Protein AF-A0A2G8JS64-F1 (afdb_monomer_lite)

pLDDT: mean 90.12, std 13.08, range [35.53, 98.56]

Organism: Stichopus japonicus (NCBI:txid307972)

Radius of gyration: 17.47 Å; chains: 1; bounding box: 48×27×66 Å

Structure (mmCIF, N/CA/C/O backbone):
data_AF-A0A2G8JS64-F1
#
_entry.id   AF-A0A2G8JS64-F1
#
loop_
_atom_site.group_PDB
_atom_site.id
_atom_site.type_symbol
_atom_site.label_atom_id
_atom_site.label_alt_id
_atom_site.label_comp_id
_atom_site.label_asym_id
_atom_site.label_entity_id
_atom_site.label_seq_id
_atom_site.pdbx_PDB_ins_code
_atom_site.Cartn_x
_atom_site.Cartn_y
_atom_site.Cartn_z
_atom_site.occupancy
_atom_site.B_iso_or_equiv
_atom_site.auth_seq_id
_atom_site.auth_comp_id
_atom_site.auth_asym_id
_atom_site.auth_atom_id
_atom_site.pdbx_PDB_model_num
ATOM 1 N N . MET A 1 1 ? -27.001 -1.957 48.387 1.00 39.19 1 MET A N 1
ATOM 2 C CA . MET A 1 1 ? -26.734 -2.649 47.110 1.00 39.19 1 MET A CA 1
ATOM 3 C C . MET A 1 1 ? -26.118 -1.609 46.190 1.00 39.19 1 MET A C 1
ATOM 5 O O . MET A 1 1 ? -26.818 -0.693 45.783 1.00 39.19 1 MET A O 1
ATOM 9 N N . LEU A 1 2 ? -24.789 -1.615 46.067 1.00 35.53 2 LEU A N 1
ATOM 10 C CA . LEU A 1 2 ? -24.038 -0.565 45.374 1.00 35.53 2 LEU A CA 1
ATOM 11 C C . LEU A 1 2 ? -24.043 -0.811 43.864 1.00 35.53 2 LEU A C 1
ATOM 13 O O . LEU A 1 2 ? -23.967 -1.943 43.395 1.00 35.53 2 LEU A O 1
ATOM 17 N N . ILE A 1 3 ? -24.171 0.298 43.154 1.00 44.78 3 ILE A N 1
ATOM 18 C CA . ILE A 1 3 ? -24.301 0.457 41.713 1.00 44.78 3 ILE A CA 1
ATOM 19 C C . ILE A 1 3 ? -22.945 0.107 41.091 1.00 44.78 3 ILE A C 1
ATOM 21 O O . ILE A 1 3 ? -21.943 0.746 41.409 1.00 44.78 3 ILE A O 1
ATOM 25 N N . GLY A 1 4 ? -22.897 -0.928 40.252 1.00 42.38 4 GLY A N 1
ATOM 26 C CA . GLY A 1 4 ? -21.696 -1.288 39.504 1.00 42.38 4 GLY A CA 1
ATOM 27 C C . GLY A 1 4 ? -21.359 -0.186 38.507 1.00 42.38 4 GLY A C 1
ATOM 28 O O . GLY A 1 4 ? -22.070 0.022 37.528 1.00 42.38 4 GLY A O 1
ATOM 29 N N . SER A 1 5 ? -20.291 0.548 38.795 1.00 48.00 5 SER A N 1
ATOM 30 C CA . SER A 1 5 ? -19.693 1.555 37.930 1.00 48.00 5 SER A CA 1
ATOM 31 C C . SER A 1 5 ? -19.292 0.942 36.586 1.00 48.00 5 SER A C 1
ATOM 33 O O . SER A 1 5 ? -18.360 0.138 36.521 1.00 48.00 5 SER A O 1
ATOM 35 N N . TYR A 1 6 ? -19.954 1.357 35.507 1.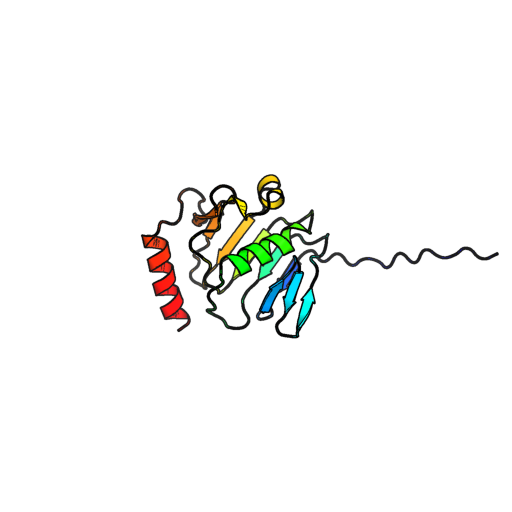00 47.47 6 TYR A N 1
ATOM 36 C CA . TYR A 1 6 ? -19.429 1.209 34.154 1.00 47.47 6 TYR A CA 1
ATOM 37 C C . TYR A 1 6 ? -18.212 2.126 34.024 1.00 47.47 6 TYR A C 1
ATOM 39 O O . TYR A 1 6 ? -18.332 3.296 33.671 1.00 47.47 6 TYR A O 1
ATOM 47 N N . VAL A 1 7 ? -17.027 1.610 34.342 1.00 46.03 7 VAL A N 1
ATOM 48 C CA . VAL A 1 7 ? -15.792 2.227 33.864 1.00 46.03 7 VAL A CA 1
ATOM 49 C C . VAL A 1 7 ? -15.714 1.882 32.384 1.00 46.03 7 VAL A C 1
ATOM 51 O O . VAL A 1 7 ? -15.188 0.843 31.993 1.00 46.03 7 VAL A O 1
ATOM 54 N N . THR A 1 8 ? -16.301 2.728 31.540 1.00 53.56 8 THR A N 1
ATOM 55 C CA . THR A 1 8 ? -15.919 2.763 30.132 1.00 53.56 8 THR A CA 1
ATOM 56 C C . THR A 1 8 ? -14.449 3.155 30.124 1.00 53.56 8 THR A C 1
ATOM 58 O O . THR A 1 8 ? -14.124 4.318 30.373 1.00 53.56 8 THR A O 1
ATOM 61 N N . PHE A 1 9 ? -13.549 2.192 29.917 1.00 57.59 9 PHE A N 1
ATOM 62 C CA . PHE A 1 9 ? -12.175 2.514 29.555 1.00 57.59 9 PHE A CA 1
ATOM 63 C C . PHE A 1 9 ? -12.269 3.488 28.383 1.00 57.59 9 PHE A C 1
ATOM 65 O O . PHE A 1 9 ? -12.842 3.149 27.348 1.00 57.59 9 PHE A O 1
ATOM 72 N N . LEU A 1 10 ? -11.815 4.725 28.585 1.00 59.19 10 LEU A N 1
ATOM 73 C CA . LEU A 1 10 ? -11.760 5.726 27.530 1.00 59.19 10 LEU A CA 1
ATOM 74 C C . LEU A 1 10 ? -10.879 5.139 26.430 1.00 59.19 10 LEU A C 1
ATOM 76 O O . LEU A 1 10 ? -9.659 5.087 26.566 1.00 59.19 10 LEU A O 1
ATOM 80 N N . GLN A 1 11 ? -11.504 4.613 25.378 1.00 76.88 11 GLN A N 1
ATOM 81 C CA . GLN A 1 11 ? -10.785 4.061 24.246 1.00 76.88 11 GLN A CA 1
ATOM 82 C C . GLN A 1 11 ? -10.125 5.242 23.540 1.00 76.88 11 GLN A C 1
ATOM 84 O O . GLN A 1 11 ? -10.802 6.043 22.897 1.00 76.88 11 GLN A O 1
ATOM 89 N N . ILE A 1 12 ? -8.814 5.394 23.733 1.00 86.12 12 ILE A N 1
ATOM 90 C CA . ILE A 1 12 ? -8.050 6.480 23.124 1.00 86.12 12 ILE A CA 1
ATOM 91 C C . ILE A 1 12 ? -8.076 6.251 21.610 1.00 86.12 12 ILE A C 1
ATOM 93 O O . ILE A 1 12 ? -7.584 5.218 21.145 1.00 86.12 12 ILE A O 1
ATOM 97 N N . PRO A 1 13 ? -8.669 7.164 20.823 1.00 91.56 13 PRO A N 1
ATOM 98 C CA . PRO A 1 13 ? -8.724 6.985 19.388 1.00 91.56 13 PRO A CA 1
ATOM 99 C C . PRO A 1 13 ? -7.329 7.184 18.793 1.00 91.56 13 PRO A C 1
ATOM 101 O O . PRO A 1 13 ? -6.700 8.226 18.968 1.00 91.56 13 PRO A O 1
ATOM 104 N N . ILE A 1 14 ? -6.868 6.191 18.041 1.00 94.75 14 ILE A N 1
ATOM 105 C CA . ILE A 1 14 ? -5.666 6.291 17.216 1.00 94.75 14 ILE A CA 1
ATOM 106 C C . ILE A 1 14 ? -6.129 6.695 15.820 1.00 94.75 14 ILE A C 1
ATOM 108 O O . ILE A 1 14 ? -6.773 5.906 15.127 1.00 94.75 14 ILE A O 1
ATOM 112 N N . PHE A 1 15 ? -5.867 7.943 15.431 1.00 97.00 15 PHE A N 1
ATOM 113 C CA . PHE A 1 15 ? -6.229 8.453 14.105 1.00 97.00 15 PHE A CA 1
ATOM 114 C C . PHE A 1 15 ? -5.119 8.245 13.084 1.00 97.00 15 PHE A C 1
ATOM 116 O O . PHE A 1 15 ? -5.418 7.989 11.921 1.00 97.00 15 PHE A O 1
ATOM 123 N N . HIS A 1 16 ? -3.860 8.325 13.505 1.00 97.31 16 HIS A N 1
ATOM 124 C CA . HIS A 1 16 ? -2.702 8.144 12.641 1.00 97.31 16 HIS A CA 1
ATOM 125 C C . HIS A 1 16 ? -1.793 7.082 13.251 1.00 97.31 16 HIS A C 1
ATOM 127 O O . HIS A 1 16 ? -1.502 7.133 14.445 1.00 97.31 16 HIS A O 1
ATOM 133 N N . LEU A 1 17 ? -1.379 6.126 12.428 1.00 96.88 17 LEU A N 1
ATOM 134 C CA . LEU A 1 17 ? -0.421 5.091 12.785 1.00 96.88 17 LEU A CA 1
ATOM 135 C C . LEU A 1 17 ? 0.701 5.131 11.757 1.00 96.88 17 LEU A C 1
ATOM 137 O O . LEU A 1 17 ? 0.446 5.042 10.556 1.00 96.88 17 LEU A O 1
ATOM 141 N N . GLU A 1 18 ? 1.924 5.280 12.240 1.00 96.31 18 GLU A N 1
ATOM 142 C CA . GLU A 1 18 ? 3.124 5.270 11.415 1.00 96.31 18 GLU A CA 1
ATOM 143 C C . GLU A 1 18 ? 3.985 4.101 11.873 1.00 96.31 18 GLU A C 1
ATOM 145 O O . GLU A 1 18 ? 4.402 4.037 13.029 1.00 96.31 18 GLU A O 1
ATOM 150 N N . LEU A 1 19 ? 4.171 3.136 10.979 1.00 95.12 19 LEU A N 1
ATOM 151 C CA . LEU A 1 19 ? 5.019 1.976 11.197 1.00 95.12 19 LEU A CA 1
ATOM 152 C C . LEU A 1 19 ? 6.355 2.256 10.527 1.00 95.12 19 LEU A C 1
ATOM 154 O O . LEU A 1 19 ? 6.586 1.812 9.408 1.00 95.12 19 LEU A O 1
ATOM 158 N N . LEU A 1 20 ? 7.175 3.048 11.218 1.00 91.75 20 LEU A N 1
ATOM 159 C CA . LEU A 1 20 ? 8.517 3.413 10.776 1.00 91.75 20 LEU A CA 1
ATOM 160 C C . LEU A 1 20 ? 9.517 2.366 11.261 1.00 91.75 20 LEU A C 1
ATOM 162 O O . LEU A 1 20 ? 9.496 2.002 12.440 1.00 91.75 20 LEU A O 1
ATOM 166 N N . GLN A 1 21 ? 10.316 1.845 10.343 1.00 91.50 21 GLN A N 1
ATOM 167 C CA . GLN A 1 21 ? 11.276 0.757 10.449 1.00 91.50 21 GLN A CA 1
ATOM 168 C C . GLN A 1 21 ? 10.805 -0.343 11.407 1.00 91.50 21 GLN A C 1
ATOM 170 O O . GLN A 1 21 ? 11.522 -0.790 12.300 1.00 91.50 21 GLN A O 1
ATOM 175 N N . SER A 1 22 ? 9.539 -0.740 11.290 1.00 93.94 22 SER A N 1
ATOM 176 C CA . SER A 1 22 ? 8.917 -1.652 12.259 1.00 93.94 22 SER A CA 1
ATOM 177 C C . SER A 1 22 ? 8.049 -2.719 11.624 1.00 93.94 22 SER A C 1
ATOM 179 O O . SER A 1 22 ? 7.799 -3.732 12.275 1.00 93.94 22 SER A O 1
ATOM 181 N N . PHE A 1 23 ? 7.624 -2.546 10.372 1.00 94.69 23 PHE A N 1
ATOM 182 C CA . PHE A 1 23 ? 6.893 -3.572 9.643 1.00 94.69 23 PHE A CA 1
ATOM 183 C C . PHE A 1 23 ? 7.782 -4.794 9.376 1.00 94.69 23 PHE A C 1
ATOM 185 O O . PHE A 1 23 ? 8.849 -4.675 8.774 1.00 94.69 23 PHE A O 1
ATOM 192 N N . SER A 1 24 ? 7.307 -5.976 9.781 1.00 93.69 24 SER A N 1
ATOM 193 C CA . SER A 1 24 ? 7.915 -7.256 9.409 1.00 93.69 24 SER A CA 1
ATOM 194 C C . SER A 1 24 ? 7.088 -7.954 8.332 1.00 93.69 24 SER A C 1
ATOM 196 O O . SER A 1 24 ? 7.582 -8.187 7.229 1.00 93.69 24 SER A O 1
ATOM 198 N N . LYS A 1 25 ? 5.824 -8.269 8.641 1.00 94.06 25 LYS A N 1
ATOM 199 C CA . LYS A 1 25 ? 4.903 -8.952 7.725 1.00 94.06 25 LYS A CA 1
ATOM 200 C C . LYS A 1 25 ? 3.445 -8.669 8.070 1.00 94.06 25 LYS A C 1
ATOM 202 O O . LYS A 1 25 ? 3.125 -8.271 9.191 1.00 94.06 25 LYS A O 1
ATOM 207 N N . ALA A 1 26 ? 2.557 -8.942 7.124 1.00 94.31 26 ALA A N 1
ATOM 208 C CA . ALA A 1 26 ? 1.123 -9.016 7.364 1.00 94.31 26 ALA A CA 1
ATOM 209 C C . ALA A 1 26 ? 0.681 -10.485 7.440 1.00 94.31 26 ALA A C 1
ATOM 211 O O . ALA A 1 26 ? 1.127 -11.307 6.642 1.00 94.31 26 ALA A O 1
ATOM 212 N N . ASP A 1 27 ? -0.179 -10.812 8.402 1.00 89.69 27 ASP A N 1
ATOM 213 C CA . ASP A 1 27 ? -0.696 -12.169 8.600 1.00 89.69 27 ASP A CA 1
ATOM 214 C C . ASP A 1 27 ? -2.121 -12.132 9.158 1.00 89.69 27 ASP A C 1
ATOM 216 O O . ASP A 1 27 ? -2.410 -11.392 10.101 1.00 89.69 27 ASP A O 1
ATOM 220 N N . ALA A 1 28 ? -3.022 -12.911 8.556 1.00 86.38 28 ALA A N 1
ATOM 221 C CA . ALA A 1 28 ? -4.422 -13.048 8.970 1.00 86.38 28 ALA A CA 1
ATOM 222 C C . ALA A 1 28 ? -5.125 -11.710 9.319 1.00 86.38 28 ALA A C 1
ATOM 224 O O . ALA A 1 28 ? -5.837 -11.606 10.318 1.00 86.38 28 ALA A O 1
ATOM 225 N N . GLY A 1 29 ? -4.897 -10.658 8.521 1.00 87.75 29 GLY A N 1
ATOM 226 C CA . GLY A 1 29 ? -5.504 -9.334 8.724 1.00 87.75 29 GLY A CA 1
ATOM 227 C C . GLY A 1 29 ? -4.872 -8.480 9.833 1.00 87.75 29 GLY A C 1
ATOM 228 O O . GLY A 1 29 ? -5.410 -7.426 10.173 1.00 87.75 29 GLY A O 1
ATOM 229 N N . ASN A 1 30 ? -3.738 -8.907 10.386 1.00 95.19 30 ASN A N 1
ATOM 230 C CA . ASN A 1 30 ? -2.938 -8.176 11.362 1.00 95.19 30 ASN A CA 1
ATOM 231 C C . ASN A 1 30 ? -1.576 -7.801 10.770 1.00 95.19 30 ASN A C 1
ATOM 233 O O . ASN A 1 30 ? -1.106 -8.420 9.815 1.00 95.19 30 ASN A O 1
ATOM 237 N N . ILE A 1 31 ? -0.926 -6.807 11.371 1.00 96.75 31 ILE A N 1
ATOM 238 C CA . ILE A 1 31 ? 0.482 -6.509 11.097 1.00 96.75 31 ILE A CA 1
ATOM 239 C C . ILE A 1 31 ? 1.324 -7.071 12.233 1.00 96.75 31 ILE A C 1
ATOM 241 O O . ILE A 1 31 ? 1.015 -6.862 13.402 1.00 96.75 31 ILE A O 1
ATOM 245 N N . ILE A 1 32 ? 2.402 -7.764 11.889 1.00 96.25 32 ILE A N 1
ATOM 246 C CA . ILE A 1 32 ? 3.419 -8.218 12.831 1.00 96.25 32 ILE A CA 1
ATOM 247 C C . ILE A 1 32 ? 4.626 -7.298 12.681 1.00 96.25 32 ILE A C 1
ATOM 249 O O . ILE A 1 32 ? 5.120 -7.071 11.572 1.00 96.25 32 ILE A O 1
ATOM 253 N N . LEU A 1 33 ? 5.082 -6.751 13.804 1.00 95.94 33 LEU A N 1
ATOM 254 C CA . LEU A 1 33 ? 6.253 -5.886 13.860 1.00 95.94 33 LEU A CA 1
ATOM 255 C C . LEU A 1 33 ? 7.543 -6.705 13.960 1.00 95.94 33 LEU A C 1
ATOM 257 O O . LEU A 1 33 ? 7.515 -7.862 14.374 1.00 95.94 33 LEU A O 1
ATOM 261 N N . CYS A 1 34 ? 8.695 -6.093 13.679 1.00 94.06 34 CYS A N 1
ATOM 262 C CA . CYS A 1 34 ? 10.010 -6.731 13.852 1.00 94.06 34 CYS A CA 1
ATOM 263 C C . CYS A 1 34 ? 10.279 -7.199 15.292 1.00 94.06 34 CYS A C 1
ATOM 265 O O . CYS A 1 34 ? 11.037 -8.139 15.507 1.00 94.06 34 CYS A O 1
ATOM 267 N N . SER A 1 35 ? 9.620 -6.591 16.283 1.00 94.19 35 SER A N 1
ATOM 268 C CA . SER A 1 35 ? 9.655 -7.045 17.679 1.00 94.19 35 SER A CA 1
ATOM 269 C C . SER A 1 35 ? 8.875 -8.344 17.936 1.00 94.19 35 SER A C 1
ATOM 271 O O . SER A 1 35 ? 8.919 -8.871 19.044 1.00 94.19 35 SER A O 1
ATOM 273 N N . GLY A 1 36 ? 8.117 -8.836 16.953 1.00 95.12 36 GLY A N 1
ATOM 274 C CA . GLY A 1 36 ? 7.160 -9.933 17.095 1.00 95.12 36 GLY A CA 1
ATOM 275 C C . GLY A 1 36 ? 5.791 -9.501 17.629 1.00 95.12 36 GLY A C 1
ATOM 276 O O . GLY A 1 36 ? 4.882 -10.326 17.693 1.00 95.12 36 GLY A O 1
ATOM 277 N N . LEU A 1 37 ? 5.609 -8.224 17.996 1.00 95.81 37 LEU A N 1
ATOM 278 C CA . LEU A 1 37 ? 4.313 -7.717 18.445 1.00 95.81 37 LEU A CA 1
ATOM 279 C C . LEU A 1 37 ? 3.308 -7.719 17.289 1.00 95.81 37 LEU A C 1
ATOM 281 O O . LEU A 1 37 ? 3.592 -7.218 16.202 1.00 95.81 37 LEU A O 1
ATOM 285 N N . GLN A 1 38 ? 2.110 -8.225 17.560 1.00 96.25 38 GLN A N 1
ATOM 286 C CA . GLN A 1 38 ? 0.993 -8.190 16.630 1.00 96.25 38 GLN A CA 1
ATOM 287 C C . GLN A 1 38 ? 0.130 -6.950 16.883 1.00 96.25 38 GLN A C 1
ATOM 289 O O . GLN A 1 38 ? -0.343 -6.719 17.997 1.00 96.25 38 GLN A O 1
ATOM 294 N N . LEU A 1 39 ? -0.097 -6.167 15.835 1.00 95.44 39 LEU A N 1
ATOM 295 C CA . LEU A 1 39 ? -1.014 -5.040 15.818 1.00 95.44 39 LEU A CA 1
ATOM 296 C C . LEU A 1 39 ? -2.305 -5.428 15.103 1.00 95.44 39 LEU A C 1
ATOM 298 O O . LEU A 1 39 ? -2.286 -5.897 13.963 1.00 95.44 39 LEU A O 1
ATOM 302 N N . SER A 1 40 ? -3.429 -5.140 15.751 1.00 94.19 40 SER A N 1
ATOM 303 C CA . SER A 1 40 ? -4.743 -5.087 15.110 1.00 94.19 40 SER A CA 1
ATOM 304 C C . SER A 1 40 ? -5.061 -3.651 14.699 1.00 94.19 40 SER A C 1
ATOM 306 O O . SER A 1 40 ? -4.634 -2.697 15.352 1.00 94.19 40 SER A O 1
ATOM 308 N N . CYS A 1 41 ? -5.803 -3.481 13.605 1.00 95.69 41 CYS A N 1
ATOM 309 C CA . CYS A 1 41 ? -6.083 -2.154 13.070 1.00 95.69 41 CYS A CA 1
ATOM 310 C C . CYS A 1 41 ? -7.015 -1.376 14.014 1.00 95.69 41 CYS A C 1
ATOM 312 O O . CYS A 1 41 ? -8.121 -1.847 14.301 1.00 95.69 41 CYS A O 1
ATOM 314 N N . PRO A 1 42 ? -6.627 -0.178 14.488 1.00 94.50 42 PRO A N 1
ATOM 315 C CA . PRO A 1 42 ? -7.524 0.649 15.278 1.00 94.50 42 PRO A CA 1
ATOM 316 C C . PRO A 1 42 ? -8.752 1.056 14.457 1.00 94.50 42 PRO A C 1
ATOM 318 O O . PRO A 1 42 ? -8.627 1.639 13.384 1.00 94.50 42 PRO A O 1
ATOM 321 N N . VAL A 1 43 ? -9.957 0.841 14.990 1.00 94.31 43 VAL A N 1
ATOM 322 C CA . VAL A 1 43 ? -11.223 1.194 14.307 1.00 94.31 43 VAL A CA 1
ATOM 323 C C . VAL A 1 43 ? -11.361 2.690 13.987 1.00 94.31 43 VAL A C 1
ATOM 325 O O . VAL A 1 43 ? -12.155 3.087 13.134 1.00 94.31 43 VAL A O 1
ATOM 328 N N . SER A 1 44 ? -10.605 3.533 14.695 1.00 95.44 44 SER A N 1
ATOM 329 C CA . SER A 1 44 ? -10.564 4.984 14.522 1.00 95.44 44 SER A CA 1
ATOM 330 C C . SER A 1 44 ? -9.561 5.461 13.468 1.00 95.44 44 SER A C 1
ATOM 332 O O . SER A 1 44 ? -9.531 6.660 13.194 1.00 95.44 44 SER A O 1
ATOM 334 N N . LEU A 1 45 ? -8.736 4.569 12.913 1.00 97.75 45 LEU A N 1
ATOM 335 C CA . LEU A 1 45 ? -7.588 4.931 12.087 1.00 97.75 45 LEU A CA 1
ATOM 336 C C . LEU A 1 45 ? -8.022 5.635 10.798 1.00 97.75 45 LEU A C 1
ATOM 338 O O . LEU A 1 45 ? -8.803 5.091 10.026 1.00 97.75 45 LEU A O 1
ATOM 342 N N . LYS A 1 46 ? -7.488 6.827 10.552 1.00 98.31 46 LYS A N 1
ATOM 343 C CA . LYS A 1 46 ? -7.690 7.623 9.334 1.00 98.31 46 LYS A CA 1
ATOM 344 C C . LYS A 1 46 ? -6.502 7.544 8.385 1.00 98.31 46 LYS A C 1
ATOM 346 O O . LYS A 1 46 ? -6.700 7.496 7.173 1.00 98.31 46 LYS A O 1
ATOM 351 N N . LYS A 1 47 ? -5.282 7.518 8.926 1.00 98.56 47 LYS A N 1
ATOM 352 C CA . LYS A 1 47 ? -4.040 7.465 8.148 1.00 98.56 47 LYS A CA 1
ATOM 353 C C . LYS A 1 47 ? -3.149 6.332 8.633 1.00 98.56 47 LYS A C 1
ATOM 355 O O . LYS A 1 47 ? -2.879 6.240 9.829 1.00 98.56 47 LYS A O 1
ATOM 360 N N . LEU A 1 48 ? -2.667 5.531 7.694 1.00 98.50 48 LEU A N 1
ATOM 361 C CA . LEU A 1 48 ? -1.619 4.543 7.910 1.00 98.50 48 LEU A CA 1
ATOM 362 C C . LEU A 1 48 ? -0.420 4.903 7.032 1.00 98.50 48 LEU A C 1
ATOM 364 O O . LEU A 1 48 ? -0.588 5.086 5.829 1.00 98.50 48 LEU A O 1
ATOM 368 N N . SER A 1 49 ? 0.762 5.012 7.625 1.00 97.81 49 SER A N 1
ATOM 369 C CA . SER A 1 49 ? 2.029 5.120 6.896 1.00 97.81 49 SER A CA 1
ATOM 370 C C . SER A 1 49 ? 2.891 3.916 7.251 1.00 97.81 49 SER A C 1
ATOM 372 O O . SER A 1 49 ? 2.970 3.557 8.426 1.00 97.81 49 SER A O 1
ATOM 374 N N . ILE A 1 50 ? 3.511 3.295 6.256 1.00 96.12 50 ILE A N 1
ATOM 375 C CA . ILE A 1 50 ? 4.377 2.131 6.429 1.00 96.12 50 ILE A CA 1
ATOM 376 C C . ILE A 1 50 ? 5.633 2.351 5.597 1.00 96.12 50 ILE A C 1
ATOM 378 O O . ILE A 1 50 ? 5.534 2.641 4.406 1.00 96.12 50 ILE A O 1
ATOM 382 N N . ASP A 1 51 ? 6.786 2.176 6.223 1.00 90.81 51 ASP A N 1
ATOM 383 C CA . ASP A 1 51 ? 8.029 1.819 5.547 1.00 90.81 51 ASP A CA 1
ATOM 384 C C . ASP A 1 51 ? 8.459 0.412 6.013 1.00 90.81 51 ASP A C 1
ATOM 386 O O . ASP A 1 51 ? 7.746 -0.283 6.750 1.00 90.81 51 ASP A O 1
ATOM 390 N N . THR A 1 52 ? 9.618 -0.038 5.556 1.00 83.00 52 THR A N 1
ATOM 391 C CA . THR A 1 52 ? 10.190 -1.335 5.915 1.00 83.00 52 THR A CA 1
ATOM 392 C C . THR A 1 52 ? 11.378 -1.167 6.859 1.00 83.00 52 THR A C 1
ATOM 394 O O . THR A 1 52 ? 12.047 -0.142 6.852 1.00 83.00 52 THR A O 1
ATOM 397 N N . TYR A 1 53 ? 11.649 -2.182 7.693 1.00 76.38 53 TYR A N 1
ATOM 398 C CA . TYR A 1 53 ? 12.807 -2.172 8.605 1.00 76.38 53 TYR A CA 1
ATOM 399 C C . TYR A 1 53 ? 14.138 -1.982 7.875 1.00 76.38 53 TYR A C 1
ATOM 401 O O . TYR A 1 53 ? 14.978 -1.195 8.296 1.00 76.38 53 TYR A O 1
ATOM 409 N N . GLU A 1 54 ? 14.298 -2.704 6.771 1.00 81.44 54 GLU A N 1
ATOM 410 C CA . GLU A 1 54 ? 15.379 -2.496 5.818 1.00 81.44 54 GLU A CA 1
ATOM 411 C C . GLU A 1 54 ? 14.889 -1.456 4.808 1.00 81.44 54 GLU A C 1
ATOM 413 O O . GLU A 1 54 ? 13.935 -1.715 4.067 1.00 81.44 54 GLU A O 1
ATOM 418 N N . GLU A 1 55 ? 15.486 -0.263 4.815 1.00 76.62 55 GLU A N 1
ATOM 419 C CA . GLU A 1 55 ? 15.257 0.723 3.756 1.00 76.62 55 GLU A CA 1
ATOM 420 C C . GLU A 1 55 ? 15.628 0.094 2.409 1.00 76.62 55 GLU A C 1
ATOM 422 O O . GLU A 1 55 ? 16.581 -0.683 2.321 1.00 76.62 55 GLU A O 1
ATOM 427 N N . GLY A 1 56 ? 14.846 0.365 1.364 1.00 82.06 56 GLY A N 1
ATOM 428 C CA . GLY A 1 56 ? 15.106 -0.258 0.069 1.00 82.06 56 GLY A CA 1
ATOM 429 C C . GLY A 1 56 ? 14.538 -1.670 -0.097 1.00 82.06 56 GLY A C 1
ATOM 430 O O . GLY A 1 56 ? 14.833 -2.341 -1.087 1.00 82.06 56 GLY A O 1
ATOM 431 N N . ARG A 1 57 ? 13.721 -2.161 0.841 1.00 91.75 57 ARG A N 1
ATOM 432 C CA . ARG A 1 57 ? 13.096 -3.481 0.702 1.00 91.75 57 ARG A CA 1
ATOM 433 C C . ARG A 1 57 ? 12.068 -3.495 -0.432 1.00 91.75 57 ARG A C 1
ATOM 435 O O . ARG A 1 57 ? 11.248 -2.586 -0.573 1.00 91.75 57 ARG A O 1
ATOM 442 N N . GLU A 1 58 ? 12.070 -4.584 -1.194 1.00 94.75 58 GLU A N 1
ATOM 443 C CA . GLU A 1 58 ? 11.029 -4.897 -2.173 1.00 94.75 58 GLU A CA 1
ATOM 444 C C . GLU A 1 58 ? 9.906 -5.693 -1.485 1.00 94.75 58 GLU A C 1
ATOM 446 O O . GLU A 1 58 ? 10.147 -6.766 -0.925 1.00 94.75 58 GLU A O 1
ATOM 451 N N . LEU A 1 59 ? 8.683 -5.157 -1.488 1.00 95.44 59 LEU A N 1
ATOM 452 C CA . LEU A 1 59 ? 7.506 -5.835 -0.952 1.00 95.44 59 LEU A CA 1
ATOM 453 C C . LEU A 1 59 ? 6.862 -6.718 -2.015 1.00 95.44 59 LEU A C 1
ATOM 455 O O . LEU A 1 59 ? 6.689 -6.327 -3.169 1.00 95.44 59 LEU A O 1
ATOM 459 N N . THR A 1 60 ? 6.444 -7.907 -1.598 1.00 95.81 60 THR A N 1
ATOM 460 C CA . THR A 1 60 ? 5.670 -8.805 -2.457 1.00 95.81 60 THR A CA 1
ATOM 461 C C . THR A 1 60 ? 4.210 -8.365 -2.548 1.00 95.81 60 THR A C 1
ATOM 463 O O . THR A 1 60 ? 3.676 -7.707 -1.653 1.00 95.81 60 THR A O 1
ATOM 466 N N . GLU A 1 61 ? 3.515 -8.789 -3.603 1.00 96.69 61 GLU A N 1
ATOM 467 C CA . GLU A 1 61 ? 2.073 -8.556 -3.742 1.00 96.69 61 GLU A CA 1
ATOM 468 C C . GLU A 1 61 ? 1.275 -9.110 -2.556 1.00 96.69 61 GLU A C 1
ATOM 470 O O . GLU A 1 61 ? 0.417 -8.414 -2.018 1.00 96.69 61 GLU A O 1
ATOM 475 N N . THR A 1 62 ? 1.619 -10.303 -2.065 1.00 96.50 62 THR A N 1
ATOM 476 C CA . THR A 1 62 ? 0.989 -10.895 -0.876 1.00 96.50 62 THR A CA 1
ATOM 477 C C . THR A 1 62 ? 1.117 -10.002 0.359 1.00 96.50 62 THR A C 1
ATOM 479 O O . THR A 1 62 ? 0.164 -9.867 1.126 1.00 96.50 62 THR A O 1
ATOM 482 N N . GLU A 1 63 ? 2.267 -9.361 0.560 1.00 96.31 63 GLU A N 1
ATOM 483 C CA . GLU A 1 63 ? 2.464 -8.446 1.686 1.00 96.31 63 GLU A CA 1
ATOM 484 C C . GLU A 1 63 ? 1.656 -7.164 1.531 1.00 96.31 63 GLU A C 1
ATOM 486 O O . GLU A 1 63 ? 1.016 -6.726 2.490 1.00 96.31 63 GLU A O 1
ATOM 491 N N . VAL A 1 64 ? 1.632 -6.594 0.325 1.00 97.50 64 VAL A N 1
ATOM 492 C CA . VAL A 1 64 ? 0.828 -5.405 0.027 1.00 97.50 64 VAL A CA 1
ATOM 493 C C . VAL A 1 64 ? -0.657 -5.697 0.236 1.00 97.50 64 VAL A C 1
ATOM 495 O O . VAL A 1 64 ? -1.331 -4.944 0.940 1.00 97.50 64 VAL A O 1
ATOM 498 N N . VAL A 1 65 ? -1.163 -6.821 -0.277 1.00 97.75 65 VAL A N 1
ATOM 499 C CA . VAL A 1 65 ? -2.543 -7.273 -0.043 1.00 97.75 65 VAL A CA 1
ATOM 500 C C . VAL A 1 65 ? -2.800 -7.479 1.448 1.00 97.75 65 VAL A C 1
ATOM 502 O O . VAL A 1 65 ? -3.806 -7.000 1.966 1.00 97.75 65 VAL A O 1
ATOM 505 N N . GLY A 1 66 ? -1.879 -8.106 2.181 1.00 97.94 66 GLY A N 1
ATOM 506 C CA . GLY A 1 66 ? -1.999 -8.274 3.629 1.00 97.94 66 GLY A CA 1
ATOM 507 C C . GLY A 1 66 ? -2.115 -6.942 4.386 1.00 97.94 66 GLY A C 1
ATOM 508 O O . GLY A 1 66 ? -2.932 -6.816 5.301 1.00 97.94 66 GLY A O 1
ATOM 509 N N . ILE A 1 67 ? -1.368 -5.918 3.969 1.00 98.12 67 ILE A N 1
ATOM 510 C CA . ILE A 1 67 ? -1.463 -4.557 4.517 1.00 98.12 67 ILE A CA 1
ATOM 511 C C . ILE A 1 67 ? -2.816 -3.915 4.179 1.00 98.12 67 ILE A C 1
ATOM 513 O O . ILE A 1 67 ? -3.441 -3.308 5.053 1.00 98.12 67 ILE A O 1
ATOM 517 N N . LEU A 1 68 ? -3.314 -4.071 2.948 1.00 98.06 68 LEU A N 1
ATOM 518 C CA . LEU A 1 68 ? -4.652 -3.603 2.567 1.00 98.06 68 LEU A CA 1
ATOM 519 C C . LEU A 1 68 ? -5.741 -4.296 3.405 1.00 98.06 68 LEU A C 1
ATOM 521 O O . LEU A 1 68 ? -6.665 -3.637 3.893 1.00 98.06 68 LEU A O 1
ATOM 525 N N . MET A 1 69 ? -5.596 -5.604 3.634 1.00 97.81 69 MET A N 1
ATOM 526 C CA . MET A 1 69 ? -6.482 -6.415 4.472 1.00 97.81 69 MET A CA 1
ATOM 527 C C . MET A 1 69 ? -6.433 -6.002 5.947 1.00 97.81 69 MET A C 1
ATOM 529 O O . MET A 1 69 ? -7.455 -6.056 6.627 1.00 97.81 69 MET A O 1
ATOM 533 N N . PHE A 1 70 ? -5.286 -5.552 6.452 1.00 98.19 70 PHE A N 1
ATOM 534 C CA . PHE A 1 70 ? -5.196 -4.927 7.769 1.00 98.19 70 PHE A CA 1
ATOM 535 C C . PHE A 1 70 ? -5.952 -3.595 7.797 1.00 98.19 70 PHE A C 1
ATOM 537 O O . PHE A 1 70 ? -6.799 -3.378 8.664 1.00 98.19 70 PHE A O 1
ATOM 544 N N . ALA A 1 71 ? -5.674 -2.717 6.832 1.00 97.50 71 ALA A N 1
ATOM 545 C CA . ALA A 1 71 ? -6.152 -1.341 6.821 1.00 97.50 71 ALA A CA 1
ATOM 546 C C . ALA A 1 71 ? -7.681 -1.238 6.657 1.00 97.50 71 ALA A C 1
ATOM 548 O O . ALA A 1 71 ? -8.310 -0.342 7.227 1.00 97.50 71 ALA A O 1
ATOM 549 N N . GLN A 1 72 ? -8.307 -2.179 5.939 1.00 96.31 72 GLN A N 1
ATOM 550 C CA . GLN A 1 72 ? -9.762 -2.188 5.744 1.00 96.31 72 GLN A CA 1
ATOM 551 C C . GLN A 1 72 ? -10.578 -2.282 7.040 1.00 96.31 72 GLN A C 1
ATOM 553 O O . GLN A 1 72 ? -11.712 -1.800 7.060 1.00 96.31 72 GLN A O 1
ATOM 558 N N . HIS A 1 73 ? -10.022 -2.863 8.110 1.00 96.06 73 HIS A N 1
ATOM 559 C CA . HIS A 1 73 ? -10.722 -3.042 9.383 1.00 96.06 73 HIS A CA 1
ATOM 560 C C . HIS A 1 73 ? -11.078 -1.710 10.050 1.00 96.06 73 HIS A C 1
ATOM 562 O O . HIS A 1 73 ? -12.058 -1.632 10.794 1.00 96.06 73 HIS A O 1
ATOM 568 N N . SER A 1 74 ? -10.332 -0.640 9.760 1.00 96.31 74 SER A N 1
ATOM 569 C CA . SER A 1 74 ? -10.755 0.696 10.152 1.00 96.31 74 SER A CA 1
ATOM 570 C C . SER A 1 74 ? -11.848 1.194 9.220 1.00 96.31 74 SER A C 1
ATOM 572 O O . SER A 1 74 ? -11.617 1.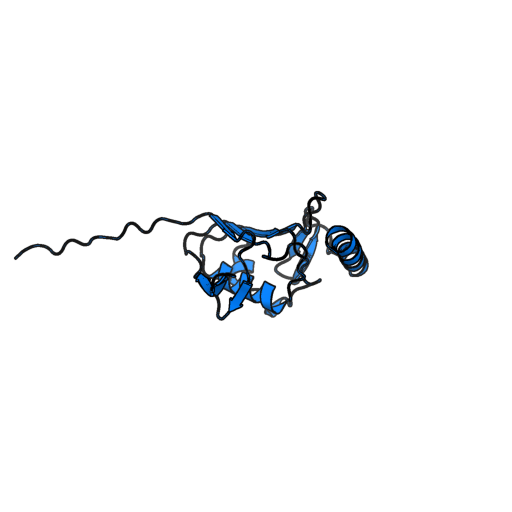397 8.028 1.00 96.31 74 SER A O 1
ATOM 574 N N . GLN A 1 75 ? -13.022 1.501 9.775 1.00 91.81 75 GLN A N 1
ATOM 575 C CA . GLN A 1 75 ? -14.137 2.098 9.030 1.00 91.81 75 GLN A CA 1
ATOM 576 C C . GLN A 1 75 ? -13.886 3.566 8.645 1.00 91.81 75 GLN A C 1
ATOM 578 O O . GLN A 1 75 ? -14.603 4.119 7.813 1.00 91.81 75 GLN A O 1
ATOM 583 N N . ARG A 1 76 ? -12.835 4.182 9.198 1.00 96.69 76 ARG A N 1
ATOM 584 C CA . ARG A 1 76 ? -12.510 5.604 9.026 1.00 96.69 76 ARG A CA 1
ATOM 585 C C . ARG A 1 76 ? -11.260 5.859 8.195 1.00 96.69 76 ARG A C 1
ATOM 587 O O . ARG A 1 76 ? -10.853 7.013 8.099 1.00 96.69 76 ARG A O 1
ATOM 594 N N . LEU A 1 77 ? -10.649 4.814 7.638 1.00 98.38 77 LEU A N 1
ATOM 595 C CA . LEU A 1 77 ? -9.431 4.962 6.855 1.00 98.38 77 LEU A CA 1
ATOM 596 C C . LEU A 1 77 ? -9.693 5.844 5.632 1.00 98.38 77 LEU A C 1
ATOM 598 O O . LEU A 1 77 ? -10.606 5.588 4.854 1.00 98.38 77 LEU A O 1
ATOM 602 N N . GLU A 1 78 ? -8.863 6.867 5.480 1.00 98.31 78 GLU A N 1
ATOM 603 C CA . GLU A 1 78 ? -8.895 7.835 4.385 1.00 98.31 78 GLU A CA 1
ATOM 604 C C . GLU A 1 78 ? -7.637 7.699 3.514 1.00 98.31 78 GLU A C 1
ATOM 606 O O . GLU A 1 78 ? -7.717 7.839 2.291 1.00 98.31 78 GLU A O 1
ATOM 611 N N . LYS A 1 79 ? -6.478 7.389 4.124 1.00 98.44 79 LYS A N 1
ATOM 612 C CA . LYS A 1 79 ? -5.190 7.300 3.425 1.00 98.44 79 LYS A CA 1
ATOM 613 C C . LYS A 1 79 ? -4.294 6.166 3.937 1.00 98.44 79 LYS A C 1
ATOM 615 O O . LYS A 1 79 ? -4.103 6.021 5.144 1.00 98.44 79 LYS A O 1
ATOM 620 N N . LEU A 1 80 ? -3.685 5.433 3.010 1.00 98.50 80 LEU A N 1
ATOM 621 C CA . LEU A 1 80 ? -2.577 4.502 3.236 1.00 98.50 80 LEU A CA 1
ATOM 622 C C . LEU A 1 80 ? -1.361 4.978 2.435 1.00 98.50 80 LEU A C 1
ATOM 624 O O . LEU A 1 80 ? -1.497 5.307 1.259 1.00 98.50 80 LEU A O 1
ATOM 628 N N . MET A 1 81 ? -0.189 5.026 3.059 1.00 97.88 81 MET A N 1
ATOM 629 C CA . MET A 1 81 ? 1.058 5.431 2.418 1.00 97.88 81 MET A CA 1
ATOM 630 C C . MET A 1 81 ? 2.121 4.351 2.580 1.00 97.88 81 MET A C 1
ATOM 632 O O . MET A 1 81 ? 2.415 3.953 3.704 1.00 97.88 81 MET A O 1
ATOM 636 N N . PHE A 1 82 ? 2.712 3.941 1.465 1.00 97.31 82 PHE A N 1
ATOM 637 C CA . PHE A 1 82 ? 3.939 3.159 1.410 1.00 97.31 82 PHE A CA 1
ATOM 638 C C . PHE A 1 82 ? 5.110 4.105 1.159 1.00 97.31 82 PHE A C 1
ATOM 640 O O . PHE A 1 82 ? 5.067 4.902 0.217 1.00 97.31 82 PHE A O 1
ATOM 647 N N . LEU A 1 83 ? 6.123 4.036 2.013 1.00 94.88 83 LEU A N 1
ATOM 648 C CA . LEU A 1 83 ? 7.279 4.921 2.017 1.00 94.88 83 LEU A CA 1
ATOM 649 C C . LEU A 1 83 ? 8.555 4.083 1.883 1.00 94.88 83 LEU A C 1
ATOM 651 O O . LEU A 1 83 ? 8.647 3.016 2.486 1.00 94.88 83 LEU A O 1
ATOM 655 N N . PHE A 1 84 ? 9.526 4.569 1.111 1.00 93.69 84 PHE A N 1
ATOM 656 C CA . PHE A 1 84 ? 10.907 4.061 1.081 1.00 93.69 84 PHE A CA 1
ATOM 657 C C . PHE A 1 84 ? 11.052 2.551 0.799 1.00 93.69 84 PHE A C 1
ATOM 659 O O . PHE A 1 84 ? 11.993 1.901 1.253 1.00 93.69 84 PHE A O 1
ATOM 666 N N . CYS A 1 85 ? 10.114 1.989 0.035 1.00 94.62 85 CYS A N 1
ATOM 667 C CA . CYS A 1 85 ? 10.089 0.590 -0.388 1.00 94.62 85 CYS A CA 1
ATOM 668 C C . CYS A 1 85 ? 9.674 0.478 -1.858 1.00 94.62 85 CYS A C 1
ATOM 670 O O . CYS A 1 85 ? 9.008 1.369 -2.401 1.00 94.62 85 CYS A O 1
ATOM 672 N N . LEU A 1 86 ? 10.055 -0.625 -2.500 1.00 95.62 86 LEU A N 1
ATOM 673 C CA . LEU A 1 86 ? 9.591 -0.961 -3.843 1.00 95.62 86 LEU A CA 1
ATOM 674 C C . LEU A 1 86 ? 8.328 -1.809 -3.727 1.00 95.62 86 LEU A C 1
ATOM 676 O O . LEU A 1 86 ? 8.285 -2.777 -2.970 1.00 95.62 86 LEU A O 1
ATOM 680 N N . LEU A 1 87 ? 7.297 -1.437 -4.476 1.00 97.00 87 LEU A N 1
ATOM 681 C CA . LEU A 1 87 ? 6.025 -2.149 -4.530 1.00 97.00 87 LEU A CA 1
ATOM 682 C C . LEU A 1 87 ? 5.922 -2.937 -5.836 1.00 97.00 87 LEU A C 1
ATOM 684 O O . LEU A 1 87 ? 6.558 -2.545 -6.811 1.00 97.00 87 LEU A O 1
ATOM 688 N N . PRO A 1 88 ? 5.106 -4.005 -5.899 1.00 97.25 88 PRO A N 1
ATOM 689 C CA . PRO A 1 88 ? 4.863 -4.718 -7.144 1.00 97.25 88 PRO A CA 1
ATOM 690 C C . PRO A 1 88 ? 4.243 -3.790 -8.194 1.00 97.25 88 PRO A C 1
ATOM 692 O O . PRO A 1 88 ? 3.502 -2.857 -7.873 1.00 97.25 88 PRO A O 1
ATOM 695 N N . GLN A 1 89 ? 4.506 -4.096 -9.464 1.00 96.31 89 GLN A N 1
ATOM 696 C CA . GLN A 1 89 ? 4.024 -3.331 -10.618 1.00 96.31 89 GLN A CA 1
ATOM 697 C C . GLN A 1 89 ? 2.503 -3.137 -10.631 1.00 96.31 89 GLN A C 1
ATOM 699 O O . GLN A 1 89 ? 1.994 -2.096 -11.050 1.00 96.31 89 GLN A O 1
ATOM 704 N N . SER A 1 90 ? 1.779 -4.157 -10.194 1.00 96.94 90 SER A N 1
ATOM 705 C CA . SER A 1 90 ? 0.333 -4.147 -10.056 1.00 96.94 90 SER A CA 1
ATOM 706 C C . SER A 1 90 ? -0.078 -5.077 -8.928 1.00 96.94 90 SER A C 1
ATOM 708 O O . SER A 1 90 ? 0.702 -5.920 -8.490 1.00 96.94 90 SER A O 1
ATOM 710 N N . ILE A 1 91 ? -1.320 -4.928 -8.498 1.00 97.88 91 ILE A N 1
ATOM 711 C CA . ILE A 1 91 ? -1.998 -5.822 -7.567 1.00 97.88 91 ILE A CA 1
ATOM 712 C C . ILE A 1 91 ? -3.211 -6.381 -8.307 1.00 97.88 91 ILE A C 1
ATOM 714 O O . ILE A 1 91 ? -3.894 -5.628 -9.000 1.00 97.88 91 ILE A O 1
ATOM 718 N N . ALA A 1 92 ? -3.503 -7.669 -8.181 1.00 97.69 92 ALA A N 1
ATOM 719 C CA . ALA A 1 92 ? -4.708 -8.256 -8.743 1.00 97.69 92 ALA A CA 1
ATOM 720 C C . ALA A 1 92 ? -5.945 -7.515 -8.212 1.00 97.69 92 ALA A C 1
ATOM 722 O O . ALA A 1 92 ? -6.136 -7.341 -7.004 1.00 97.69 92 ALA A O 1
ATOM 723 N N . ALA A 1 93 ? -6.790 -7.025 -9.119 1.00 96.62 93 ALA A N 1
ATOM 724 C CA . ALA A 1 93 ? -7.920 -6.180 -8.751 1.00 96.62 93 ALA A CA 1
ATOM 725 C C . ALA A 1 93 ? -8.910 -6.915 -7.833 1.00 96.62 93 ALA A C 1
ATOM 727 O O . ALA A 1 93 ? -9.536 -6.291 -6.975 1.00 96.62 93 ALA A O 1
ATOM 728 N N . GLU A 1 94 ? -9.057 -8.225 -8.005 1.00 97.12 94 GLU A N 1
ATOM 729 C CA . GLU A 1 94 ? -9.862 -9.121 -7.176 1.00 97.12 94 GLU A CA 1
ATOM 730 C C . GLU A 1 94 ? -9.355 -9.251 -5.733 1.00 97.12 94 GLU A C 1
ATOM 732 O O . GLU A 1 94 ? -10.172 -9.429 -4.828 1.00 97.12 94 GLU A O 1
ATOM 737 N N . ASP A 1 95 ? -8.050 -9.081 -5.506 1.00 97.12 95 ASP A N 1
ATOM 738 C CA . ASP A 1 95 ? -7.423 -9.191 -4.185 1.00 97.12 95 ASP A CA 1
ATOM 739 C C . ASP A 1 95 ? -7.473 -7.869 -3.401 1.00 97.12 95 ASP A C 1
ATOM 741 O O . ASP A 1 95 ? -7.271 -7.836 -2.184 1.00 97.12 95 ASP A O 1
ATOM 745 N N . ILE A 1 96 ? -7.795 -6.757 -4.071 1.00 98.06 96 ILE A N 1
ATOM 746 C CA . ILE A 1 96 ? -7.982 -5.458 -3.422 1.00 98.06 96 ILE A CA 1
ATOM 747 C C . ILE A 1 96 ? -9.315 -5.456 -2.655 1.00 98.06 96 ILE A C 1
ATOM 749 O O . ILE A 1 96 ? -10.380 -5.589 -3.272 1.00 98.06 96 ILE A O 1
ATOM 753 N N . PRO A 1 97 ? -9.315 -5.193 -1.330 1.00 97.00 97 PRO A N 1
ATOM 754 C CA . PRO A 1 97 ? -10.536 -5.210 -0.535 1.00 97.00 97 PRO A CA 1
ATOM 755 C C . PRO A 1 97 ? -11.598 -4.245 -1.074 1.00 97.00 97 PRO A C 1
ATOM 757 O O . PRO A 1 97 ? -11.390 -3.029 -1.141 1.00 97.00 97 PRO A O 1
ATOM 760 N N . SER A 1 98 ? -12.781 -4.775 -1.394 1.00 97.31 98 SER A N 1
ATOM 761 C CA . SER A 1 98 ? -13.898 -4.015 -1.980 1.00 97.31 98 SER A CA 1
ATOM 762 C C . SER A 1 98 ? -14.324 -2.811 -1.134 1.00 97.31 98 SER A C 1
ATOM 764 O O . SER A 1 98 ? -14.774 -1.795 -1.663 1.00 97.31 98 SER A O 1
ATOM 766 N N . ILE A 1 99 ? -14.130 -2.884 0.184 1.00 96.75 99 ILE A N 1
ATOM 767 C CA . ILE A 1 99 ? -14.443 -1.793 1.108 1.00 96.75 99 ILE A CA 1
ATOM 768 C C . ILE A 1 99 ? -13.464 -0.616 1.016 1.00 96.75 99 ILE A C 1
ATOM 770 O O . ILE A 1 99 ? -13.826 0.508 1.362 1.00 96.75 99 ILE A O 1
ATOM 774 N N . LEU A 1 100 ? -12.226 -0.839 0.564 1.00 97.69 100 LEU A N 1
ATOM 775 C CA . LEU A 1 100 ? -11.305 0.254 0.246 1.00 97.69 100 LEU A CA 1
ATOM 776 C C . LEU A 1 100 ? -11.738 0.941 -1.053 1.00 97.69 100 LEU A C 1
ATOM 778 O O . LEU A 1 100 ? -11.738 2.173 -1.109 1.00 97.69 100 LEU A O 1
ATOM 782 N N . LYS A 1 101 ? -12.192 0.157 -2.046 1.00 96.62 101 LYS A N 1
ATOM 783 C CA . LYS A 1 101 ? -12.740 0.665 -3.316 1.00 96.62 101 LYS A CA 1
ATOM 784 C C . LYS A 1 101 ? -13.974 1.536 -3.087 1.00 96.62 101 LYS A C 1
ATOM 786 O O . LYS A 1 101 ? -13.998 2.699 -3.483 1.00 96.62 101 LYS A O 1
ATOM 791 N N . SER A 1 102 ? -14.970 1.015 -2.364 1.00 97.19 102 SER A N 1
ATOM 792 C CA . SER A 1 102 ? -16.248 1.706 -2.129 1.00 97.19 102 SER A CA 1
ATOM 793 C C . SER A 1 102 ? -16.080 3.036 -1.390 1.00 97.19 102 SER A C 1
ATOM 795 O O . SER A 1 102 ? -16.794 4.001 -1.669 1.00 97.19 102 SER A O 1
ATOM 797 N N . ARG A 1 103 ? -15.098 3.109 -0.485 1.00 96.62 103 ARG A N 1
ATOM 798 C CA . ARG A 1 103 ? -14.754 4.319 0.272 1.00 96.62 103 ARG A CA 1
ATOM 799 C C . ARG A 1 103 ? -13.754 5.228 -0.429 1.00 96.62 103 ARG A C 1
ATOM 801 O O . ARG A 1 103 ? -13.502 6.319 0.073 1.00 96.62 103 ARG A O 1
ATOM 808 N N . LYS A 1 104 ? -13.210 4.811 -1.576 1.00 96.12 104 LYS A N 1
ATOM 809 C CA . LYS A 1 104 ? -12.228 5.572 -2.359 1.00 96.12 104 LYS A CA 1
ATOM 810 C C . LYS A 1 104 ? -11.014 5.980 -1.516 1.00 96.12 104 LYS A C 1
ATOM 812 O O . LYS A 1 104 ? -10.571 7.128 -1.568 1.00 96.12 104 LYS A O 1
ATOM 817 N N . VAL A 1 105 ? -10.508 5.046 -0.708 1.00 97.88 105 VAL A N 1
ATOM 818 C CA . VAL A 1 105 ? -9.320 5.273 0.129 1.00 97.88 105 VAL A CA 1
ATOM 819 C C . VAL A 1 105 ? -8.133 5.639 -0.763 1.00 97.88 105 VAL A C 1
ATOM 821 O O . VAL A 1 105 ? -7.880 4.969 -1.761 1.00 97.88 105 VAL A O 1
ATOM 824 N N . LYS A 1 106 ? -7.378 6.688 -0.410 1.00 97.50 106 LYS A N 1
ATOM 825 C CA . LYS A 1 106 ? -6.168 7.060 -1.158 1.00 97.50 106 LYS A CA 1
ATOM 826 C C . LYS A 1 106 ? -5.017 6.143 -0.734 1.00 97.50 106 LYS A C 1
ATOM 828 O O . LYS A 1 106 ? -4.571 6.218 0.408 1.00 97.50 106 LYS A O 1
ATOM 833 N N . VAL A 1 107 ? -4.536 5.296 -1.640 1.00 97.94 107 VAL A N 1
ATOM 834 C CA . VAL A 1 107 ? -3.352 4.450 -1.424 1.00 97.94 107 VAL A CA 1
ATOM 835 C C . VAL A 1 107 ? -2.207 5.021 -2.250 1.00 97.94 107 VAL A C 1
ATOM 837 O O . VAL A 1 107 ? -2.312 5.076 -3.472 1.00 97.94 107 VAL A O 1
ATOM 840 N N . THR A 1 108 ? -1.149 5.482 -1.584 1.00 97.12 108 THR A N 1
ATOM 841 C CA . THR A 1 108 ? -0.026 6.168 -2.235 1.00 97.12 108 THR A CA 1
ATOM 842 C C . THR A 1 108 ? 1.291 5.453 -2.032 1.00 97.12 108 THR A C 1
ATOM 844 O O . THR A 1 108 ? 1.538 4.921 -0.949 1.00 97.12 108 THR A O 1
ATOM 847 N N . TRP A 1 109 ? 2.170 5.568 -3.016 1.00 96.62 109 TRP A N 1
ATOM 848 C CA . TRP A 1 109 ? 3.524 5.046 -2.993 1.00 96.62 109 TRP A CA 1
ATOM 849 C C . TRP A 1 109 ? 4.544 6.162 -3.231 1.00 96.62 109 TRP A C 1
ATOM 851 O O . TRP A 1 109 ? 4.464 6.891 -4.220 1.00 96.62 109 TRP A O 1
ATOM 861 N N . LEU A 1 110 ? 5.480 6.290 -2.289 1.00 94.50 110 LEU A N 1
ATOM 862 C CA . LEU A 1 110 ? 6.658 7.150 -2.353 1.00 94.50 110 LEU A CA 1
ATOM 863 C C . LEU A 1 110 ? 7.904 6.249 -2.248 1.00 94.50 110 LEU A C 1
ATOM 865 O O . LEU A 1 110 ? 8.281 5.882 -1.133 1.00 94.50 110 LEU A O 1
ATOM 869 N N . PRO A 1 111 ? 8.523 5.852 -3.372 1.00 92.69 111 PRO A N 1
ATOM 870 C CA . PRO A 1 111 ? 9.628 4.890 -3.361 1.00 92.69 111 PRO A CA 1
ATOM 871 C C . PRO A 1 111 ? 10.908 5.431 -2.711 1.00 92.69 111 PRO A C 1
ATOM 873 O O . PRO A 1 111 ? 11.630 4.683 -2.061 1.00 92.69 111 PRO A O 1
ATOM 876 N N . TYR A 1 112 ? 11.198 6.721 -2.876 1.00 89.00 112 TYR A N 1
ATOM 877 C CA . TYR A 1 112 ? 12.330 7.437 -2.274 1.00 89.00 112 TYR A CA 1
ATOM 878 C C . TYR A 1 112 ? 12.086 8.949 -2.353 1.00 89.00 112 TYR A C 1
ATOM 880 O O . TYR A 1 112 ? 11.096 9.391 -2.944 1.00 89.00 112 TYR A O 1
ATOM 888 N N . ASP A 1 113 ? 12.975 9.753 -1.763 1.00 85.50 113 ASP A N 1
ATOM 889 C CA . ASP A 1 113 ? 12.873 11.219 -1.745 1.00 85.50 113 ASP A CA 1
ATOM 890 C C . ASP A 1 113 ? 13.238 11.852 -3.106 1.00 85.50 113 ASP A C 1
ATOM 892 O O . ASP A 1 113 ? 14.235 12.550 -3.266 1.00 85.50 113 ASP A O 1
ATOM 896 N N . SER A 1 114 ? 12.440 11.546 -4.133 1.00 83.81 114 SER A N 1
ATOM 897 C CA . SER A 1 114 ? 12.544 12.116 -5.487 1.00 83.81 114 SER A CA 1
ATOM 898 C C . SER A 1 114 ? 11.427 13.100 -5.822 1.00 83.81 114 SER A C 1
ATOM 900 O O . SER A 1 114 ? 11.409 13.675 -6.910 1.00 83.81 114 SER A O 1
ATOM 902 N N . GLY A 1 115 ? 10.452 13.254 -4.924 1.00 84.88 115 GLY A N 1
ATOM 903 C CA . GLY A 1 115 ? 9.211 13.982 -5.183 1.00 84.88 115 GLY A CA 1
ATOM 904 C C . GLY A 1 115 ? 8.214 13.246 -6.090 1.00 84.88 115 GLY A C 1
ATOM 905 O O . GLY A 1 115 ? 7.115 13.758 -6.300 1.00 84.88 115 GLY A O 1
ATOM 906 N N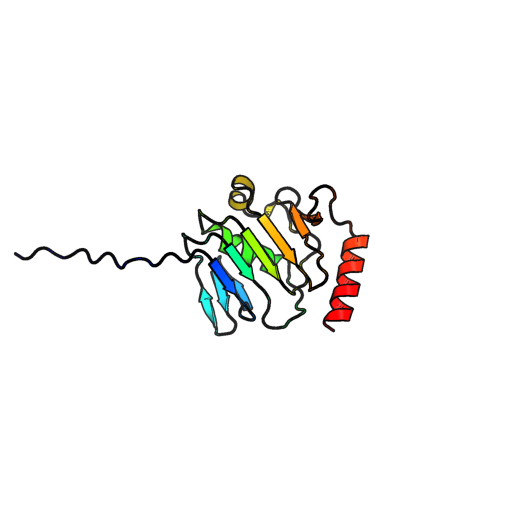 . LYS A 1 116 ? 8.542 12.052 -6.608 1.00 88.69 116 LYS A N 1
ATOM 907 C CA . LYS A 1 116 ? 7.590 11.216 -7.352 1.00 88.69 116 LYS A CA 1
ATOM 908 C C . LYS A 1 116 ? 6.618 10.538 -6.391 1.00 88.69 116 LYS A C 1
ATOM 910 O O . LYS A 1 116 ? 7.036 9.846 -5.469 1.00 88.69 116 LYS A O 1
ATOM 915 N N . ILE A 1 117 ? 5.322 10.696 -6.638 1.00 92.56 117 ILE A N 1
ATOM 916 C CA . ILE A 1 117 ? 4.264 10.022 -5.884 1.00 92.56 117 ILE A CA 1
ATOM 917 C C . ILE A 1 117 ? 3.368 9.293 -6.876 1.00 92.56 117 ILE A C 1
ATOM 919 O O . ILE A 1 117 ? 2.985 9.849 -7.911 1.00 92.56 117 ILE A O 1
ATOM 923 N N . TYR A 1 118 ? 3.029 8.056 -6.534 1.00 95.00 118 TYR A N 1
ATOM 924 C CA . TYR A 1 118 ? 2.107 7.233 -7.297 1.00 95.00 118 TYR A CA 1
ATOM 925 C C . TYR A 1 118 ? 0.847 6.948 -6.483 1.00 95.00 118 TYR A C 1
ATOM 927 O O . TYR A 1 118 ? 0.922 6.688 -5.282 1.00 95.00 118 TYR A O 1
ATOM 935 N N . ASP A 1 119 ? -0.307 6.959 -7.141 1.00 95.94 119 ASP A N 1
ATOM 936 C CA . ASP A 1 119 ? -1.601 6.599 -6.569 1.00 95.94 119 ASP A CA 1
ATOM 937 C C . ASP A 1 119 ? -2.040 5.243 -7.133 1.00 95.94 119 ASP A C 1
ATOM 939 O O . ASP A 1 119 ? -2.059 5.042 -8.346 1.00 95.94 119 ASP A O 1
ATOM 943 N N . LEU A 1 120 ? -2.430 4.303 -6.272 1.00 97.06 120 LEU A N 1
ATOM 944 C CA . LEU A 1 120 ? -2.998 3.034 -6.723 1.00 97.06 120 LEU A CA 1
ATOM 945 C C . LEU A 1 120 ? -4.418 3.261 -7.248 1.00 97.06 120 LEU A C 1
ATOM 947 O O . LEU A 1 120 ? -5.297 3.747 -6.528 1.00 97.06 120 LEU A O 1
ATOM 951 N N . ASN A 1 121 ? -4.677 2.839 -8.479 1.00 95.94 121 ASN A N 1
ATOM 952 C CA . ASN A 1 121 ? -6.030 2.688 -8.978 1.00 95.94 121 ASN A CA 1
ATOM 953 C C . ASN A 1 121 ? -6.650 1.435 -8.348 1.00 95.94 121 ASN A C 1
ATOM 955 O O . ASN A 1 121 ? -6.316 0.315 -8.719 1.00 95.94 121 ASN A O 1
ATOM 959 N N . LEU A 1 122 ? -7.565 1.612 -7.396 1.00 96.12 122 LEU A N 1
ATOM 960 C CA . LEU A 1 122 ? -8.176 0.488 -6.678 1.00 96.12 122 LEU A CA 1
ATOM 961 C C . LEU A 1 122 ? -9.078 -0.400 -7.555 1.00 96.12 122 LEU A C 1
ATOM 963 O O . LEU A 1 122 ? -9.415 -1.512 -7.146 1.00 96.12 122 LEU A O 1
ATOM 967 N N . GLU A 1 123 ? -9.482 0.070 -8.737 1.00 95.38 123 GLU A N 1
ATOM 968 C CA . GLU A 1 123 ? -10.306 -0.708 -9.666 1.00 95.38 123 GLU A CA 1
ATOM 969 C C . GLU A 1 123 ? -9.458 -1.592 -10.579 1.00 95.38 123 GLU A C 1
ATOM 971 O O . GLU A 1 123 ? -9.801 -2.754 -10.774 1.00 95.38 123 GLU A O 1
ATOM 976 N N . SER A 1 124 ? -8.350 -1.069 -11.114 1.00 95.38 124 SER A N 1
ATOM 977 C CA . SER A 1 124 ? -7.462 -1.821 -12.015 1.00 95.38 124 SER A CA 1
ATOM 978 C C . SER A 1 124 ? -6.293 -2.504 -11.307 1.00 95.38 124 SER A C 1
ATOM 980 O O . SER A 1 124 ? -5.674 -3.390 -11.888 1.00 95.38 124 SER A O 1
ATOM 982 N N . GLY A 1 125 ? -5.959 -2.060 -10.095 1.00 96.88 125 GLY A N 1
ATOM 983 C CA . GLY A 1 125 ? -4.780 -2.487 -9.350 1.00 96.88 125 GLY A CA 1
ATOM 984 C C . GLY A 1 125 ? -3.450 -1.983 -9.908 1.00 96.88 125 GLY A C 1
ATOM 985 O O . GLY A 1 125 ? -2.394 -2.442 -9.477 1.00 96.88 125 GLY A O 1
ATOM 986 N N . ARG A 1 126 ? -3.476 -1.029 -10.847 1.00 96.19 126 ARG A N 1
ATOM 987 C CA . ARG A 1 126 ? -2.273 -0.392 -11.398 1.00 96.19 126 ARG A CA 1
ATOM 988 C C . ARG A 1 126 ? -1.942 0.914 -10.689 1.00 96.19 126 ARG A C 1
ATOM 990 O O . ARG A 1 126 ? -2.833 1.650 -10.266 1.00 96.19 126 ARG A O 1
ATOM 997 N N . TRP A 1 127 ? -0.653 1.218 -10.592 1.00 96.44 127 TRP A N 1
ATOM 998 C CA . TRP A 1 127 ? -0.182 2.528 -10.151 1.00 96.44 127 TRP A CA 1
ATOM 999 C C . TRP A 1 127 ? -0.449 3.583 -11.222 1.00 96.44 127 TRP A C 1
ATOM 1001 O O . TRP A 1 127 ? -0.338 3.307 -12.413 1.00 96.44 127 TRP A O 1
ATOM 1011 N N . MET A 1 128 ? -0.772 4.797 -10.797 1.00 94.69 128 MET A N 1
ATOM 1012 C CA . MET A 1 128 ? -0.922 5.988 -11.628 1.00 94.69 128 MET A CA 1
ATOM 1013 C C . MET A 1 128 ? -0.002 7.078 -11.087 1.00 94.69 128 MET A C 1
ATOM 1015 O O . MET A 1 128 ? 0.287 7.103 -9.892 1.00 94.69 128 MET A O 1
ATOM 1019 N N . TYR A 1 129 ? 0.420 8.016 -11.928 1.00 85.56 129 TYR A N 1
ATOM 1020 C CA . TYR A 1 129 ? 1.061 9.239 -11.434 1.00 85.56 129 TYR A CA 1
ATOM 1021 C C . TYR A 1 129 ? 0.091 10.063 -10.564 1.00 85.56 129 TYR A C 1
ATOM 1023 O O . TYR A 1 129 ? -1.123 9.933 -10.707 1.00 85.56 129 TYR A O 1
ATOM 1031 N N . ASP A 1 130 ? 0.599 10.923 -9.670 1.00 69.12 1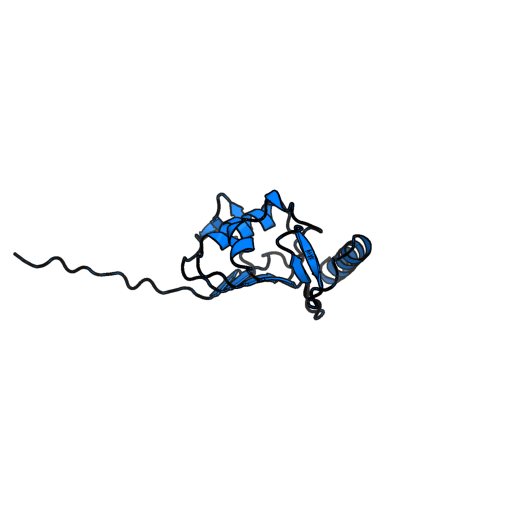30 ASP A N 1
ATOM 1032 C CA . ASP A 1 130 ? -0.229 11.753 -8.761 1.00 69.12 130 ASP A CA 1
ATOM 1033 C C . ASP A 1 130 ? -1.196 12.713 -9.498 1.00 69.12 130 ASP A C 1
ATOM 1035 O O . ASP A 1 130 ? -2.161 13.194 -8.906 1.00 69.12 130 ASP A O 1
ATOM 1039 N N . ASP A 1 131 ? -1.024 12.935 -10.812 1.00 67.81 131 ASP A N 1
ATOM 1040 C CA . ASP A 1 131 ? -2.022 13.629 -11.646 1.00 67.81 131 ASP A CA 1
ATOM 1041 C C . ASP A 1 131 ? -3.259 12.770 -11.990 1.00 67.81 131 ASP A C 1
ATOM 1043 O O . ASP A 1 131 ? -4.273 13.295 -12.455 1.00 67.81 131 ASP A O 1
ATOM 1047 N N . ARG A 1 132 ? -3.202 11.462 -11.696 1.00 66.12 132 ARG A N 1
ATOM 1048 C CA . ARG A 1 132 ? -4.251 10.440 -11.863 1.00 66.12 132 ARG A CA 1
ATOM 1049 C C . ARG A 1 132 ? -4.763 10.289 -13.290 1.00 66.12 132 ARG A C 1
ATOM 1051 O O . ARG A 1 132 ? -5.883 9.821 -13.491 1.00 66.12 132 ARG A O 1
ATOM 1058 N N . THR A 1 133 ? -3.974 10.701 -14.276 1.00 68.31 133 THR A N 1
ATOM 1059 C CA . THR A 1 133 ? -4.408 10.672 -15.676 1.00 68.31 133 THR A CA 1
ATOM 1060 C C . THR A 1 133 ? -3.900 9.456 -16.437 1.00 68.31 133 THR A C 1
ATOM 1062 O O . THR A 1 133 ? -4.543 9.042 -17.402 1.00 68.31 133 THR A O 1
ATOM 1065 N N . LEU A 1 134 ? -2.776 8.871 -16.011 1.00 79.19 134 LEU A N 1
ATOM 1066 C CA . LEU A 1 134 ? -2.082 7.820 -16.752 1.00 79.19 134 LEU A CA 1
ATOM 1067 C C . LEU A 1 134 ? -1.585 6.706 -15.827 1.00 79.19 134 LEU A C 1
ATOM 1069 O O . LEU A 1 134 ? -0.916 6.969 -14.823 1.00 79.19 134 LEU A O 1
ATOM 1073 N N . ASP A 1 135 ? -1.881 5.464 -16.216 1.00 87.81 135 ASP A N 1
ATOM 1074 C CA . ASP A 1 135 ? -1.303 4.265 -15.612 1.00 87.81 135 ASP A CA 1
ATOM 1075 C C . ASP A 1 135 ? 0.220 4.245 -15.838 1.00 87.81 135 ASP A C 1
ATOM 1077 O O . ASP A 1 135 ? 0.732 4.582 -16.912 1.00 87.81 135 ASP A O 1
ATOM 1081 N N . VAL A 1 136 ? 0.949 3.786 -14.824 1.00 89.31 136 VAL A N 1
ATOM 1082 C CA . VAL A 1 136 ? 2.366 3.449 -14.914 1.00 89.31 136 VAL A CA 1
ATOM 1083 C C . VAL A 1 136 ? 2.517 2.262 -15.865 1.00 89.31 136 VAL A C 1
ATOM 1085 O O . VAL A 1 136 ? 2.011 1.169 -15.618 1.00 89.31 136 VAL A O 1
ATOM 1088 N N . THR A 1 137 ? 3.215 2.487 -16.976 1.00 91.06 137 THR A N 1
ATOM 1089 C CA . THR A 1 137 ? 3.525 1.436 -17.957 1.00 91.06 137 THR A CA 1
ATOM 1090 C C . THR A 1 137 ? 4.668 0.541 -17.478 1.00 91.06 137 THR A C 1
ATOM 1092 O O . THR A 1 137 ? 5.488 0.957 -16.662 1.00 91.06 137 THR A O 1
ATOM 1095 N N . ASP A 1 138 ? 4.794 -0.654 -18.055 1.00 90.94 138 ASP A N 1
ATOM 1096 C CA . ASP A 1 138 ? 5.875 -1.609 -17.768 1.00 90.94 138 ASP A CA 1
ATOM 1097 C C . ASP A 1 138 ? 7.271 -0.985 -17.916 1.00 90.94 138 ASP A C 1
ATOM 1099 O O . ASP A 1 138 ? 8.170 -1.243 -17.116 1.00 90.94 138 ASP A O 1
ATOM 1103 N N . ALA A 1 139 ? 7.451 -0.126 -18.924 1.00 91.12 139 ALA A N 1
ATOM 1104 C CA . ALA A 1 139 ? 8.707 0.575 -19.175 1.00 91.12 139 ALA A CA 1
ATOM 1105 C C . ALA A 1 139 ? 9.017 1.605 -18.079 1.00 91.12 139 ALA A C 1
ATOM 1107 O O . ALA A 1 139 ? 10.161 1.722 -17.641 1.00 91.12 139 ALA A O 1
ATOM 1108 N N . VAL A 1 140 ? 7.995 2.331 -17.615 1.00 91.62 140 VAL A N 1
ATOM 1109 C CA . VAL A 1 140 ? 8.128 3.278 -16.501 1.00 91.62 140 VAL A CA 1
ATOM 1110 C C . VAL A 1 140 ? 8.436 2.534 -15.209 1.00 91.62 140 VAL A C 1
ATOM 1112 O O . VAL A 1 140 ? 9.373 2.913 -14.515 1.00 91.62 140 VAL A O 1
ATOM 1115 N N . TYR A 1 141 ? 7.691 1.470 -14.906 1.00 94.88 141 TYR A N 1
ATOM 1116 C CA . TYR A 1 141 ? 7.935 0.665 -13.716 1.00 94.88 141 TYR A CA 1
ATOM 1117 C C . TYR A 1 141 ? 9.345 0.073 -13.738 1.00 94.88 141 TYR A C 1
ATOM 1119 O O . TYR A 1 141 ? 10.079 0.222 -12.772 1.00 94.88 141 TYR A O 1
ATOM 1127 N N . SER A 1 142 ? 9.776 -0.508 -14.862 1.00 94.94 142 SER A N 1
ATOM 1128 C CA . SER A 1 142 ? 11.132 -1.057 -15.005 1.00 94.94 142 SER A CA 1
ATOM 1129 C C . SER A 1 142 ? 12.213 -0.006 -14.749 1.00 94.94 142 SER A C 1
ATOM 1131 O O . SER A 1 142 ? 13.198 -0.291 -14.074 1.00 94.94 142 SER A O 1
ATOM 1133 N N . LYS A 1 143 ? 12.015 1.221 -15.247 1.00 93.69 143 LYS A N 1
ATOM 1134 C CA . LYS A 1 143 ? 12.907 2.348 -14.961 1.00 93.69 143 LYS A CA 1
ATOM 1135 C C . LYS A 1 143 ? 12.905 2.711 -13.473 1.00 93.69 143 LYS A C 1
ATOM 1137 O O . LYS A 1 143 ? 13.973 2.927 -12.914 1.00 93.69 143 LYS A O 1
ATOM 1142 N N . GLU A 1 144 ? 11.737 2.748 -12.835 1.00 94.12 144 GLU A N 1
ATOM 1143 C CA . GLU A 1 144 ? 11.610 2.995 -11.394 1.00 94.12 144 GLU A CA 1
ATOM 1144 C C . GLU A 1 144 ? 12.332 1.918 -10.570 1.00 94.12 144 GLU A C 1
ATOM 1146 O O . GLU A 1 144 ? 13.038 2.258 -9.631 1.00 94.12 144 GLU A O 1
ATOM 1151 N N . VAL A 1 145 ? 12.247 0.637 -10.957 1.00 94.50 145 VAL A N 1
ATOM 1152 C CA . VAL A 1 145 ? 13.010 -0.452 -10.316 1.00 94.50 145 VAL A CA 1
ATOM 1153 C C . VAL A 1 145 ? 14.516 -0.216 -10.436 1.00 94.50 145 VAL A C 1
ATOM 1155 O O . VAL A 1 145 ? 15.241 -0.391 -9.458 1.00 94.50 145 VAL A O 1
ATOM 1158 N N . SER A 1 146 ? 15.002 0.164 -11.623 1.00 94.19 146 SER A N 1
ATOM 1159 C CA . SER A 1 146 ? 16.423 0.461 -11.827 1.00 94.19 146 SER A CA 1
ATOM 1160 C C . SER A 1 146 ? 16.891 1.621 -10.948 1.00 94.19 146 SER A C 1
ATOM 1162 O O . SER A 1 146 ? 17.860 1.459 -10.215 1.00 94.19 146 SER A O 1
ATOM 1164 N N . GLU A 1 147 ? 16.178 2.750 -10.965 1.00 93.44 147 GLU A N 1
ATOM 1165 C CA . GLU A 1 147 ? 16.523 3.926 -10.154 1.00 93.44 147 GLU A CA 1
ATOM 1166 C C . GLU A 1 147 ? 16.435 3.629 -8.649 1.00 93.44 147 GLU A C 1
ATOM 1168 O O . GLU A 1 147 ? 17.314 4.020 -7.887 1.00 93.44 147 GLU A O 1
ATOM 1173 N N . PHE A 1 148 ? 15.410 2.893 -8.212 1.00 92.94 148 PHE A N 1
ATOM 1174 C CA . PHE A 1 148 ? 15.255 2.488 -6.818 1.00 92.94 148 PHE A CA 1
ATOM 1175 C C . PHE A 1 148 ? 16.450 1.661 -6.329 1.00 92.94 148 PHE A C 1
ATOM 1177 O O . PHE A 1 148 ? 16.966 1.905 -5.239 1.00 92.94 148 PHE A O 1
ATOM 1184 N N . ARG A 1 149 ? 16.911 0.698 -7.137 1.00 93.06 149 ARG A N 1
ATOM 1185 C CA . ARG A 1 149 ? 18.072 -0.133 -6.791 1.00 93.06 149 ARG A CA 1
ATOM 1186 C C . ARG A 1 149 ? 19.372 0.664 -6.795 1.00 93.06 149 ARG A C 1
ATOM 1188 O O . ARG A 1 149 ? 20.202 0.394 -5.950 1.00 93.06 149 ARG A O 1
ATOM 1195 N N . GLU A 1 150 ? 19.535 1.671 -7.651 1.00 91.56 150 GLU A N 1
ATOM 1196 C CA . GLU A 1 150 ? 20.701 2.572 -7.585 1.00 91.56 150 GLU A CA 1
ATOM 1197 C C . GLU A 1 150 ? 20.747 3.408 -6.295 1.00 91.56 150 GLU A C 1
ATOM 1199 O O . GLU A 1 150 ? 21.826 3.769 -5.831 1.00 91.56 150 GLU A O 1
ATOM 1204 N N . VAL A 1 151 ? 19.586 3.747 -5.724 1.00 88.69 151 VAL A N 1
ATOM 1205 C CA . VAL A 1 151 ? 19.503 4.520 -4.474 1.00 88.69 151 VAL A CA 1
ATOM 1206 C C . VAL A 1 151 ? 19.783 3.647 -3.249 1.00 88.69 151 VAL A C 1
ATOM 1208 O O . VAL A 1 151 ? 20.390 4.127 -2.292 1.00 88.69 151 VAL A O 1
ATOM 1211 N N . TRP A 1 152 ? 19.332 2.391 -3.264 1.00 84.62 152 TRP A N 1
ATOM 1212 C CA . TRP A 1 152 ? 19.270 1.547 -2.068 1.00 84.62 152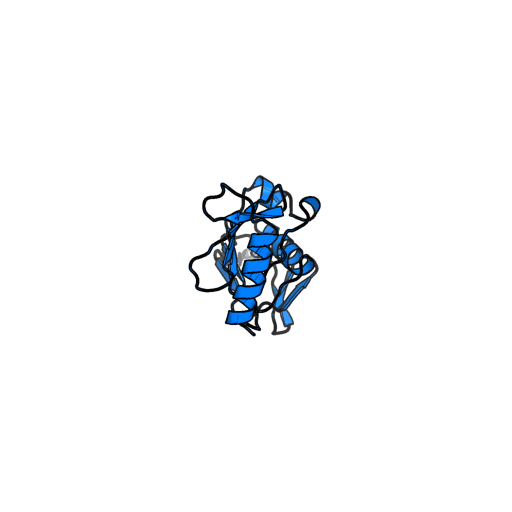 TRP A CA 1
ATOM 1213 C C . TRP A 1 152 ? 20.146 0.275 -2.090 1.00 84.62 152 TRP A C 1
ATOM 1215 O O . TRP A 1 152 ? 20.226 -0.390 -1.056 1.00 84.62 152 TRP A O 1
ATOM 1225 N N . GLN A 1 153 ? 20.797 -0.085 -3.207 1.00 74.06 153 GLN A N 1
ATOM 1226 C CA . GLN A 1 153 ? 21.688 -1.259 -3.344 1.00 74.06 153 GLN A CA 1
ATOM 1227 C C . GLN A 1 153 ? 23.077 -0.872 -3.861 1.00 74.06 153 GLN A C 1
ATOM 1229 O O . GLN A 1 153 ? 24.056 -1.483 -3.371 1.00 74.06 153 GLN A O 1
#

Secondary structure (DSSP, 8-state):
---------------EEEEEEEEEEEETTEEEETTSPEEPPPTT--EEEEEESSTTPBPPHHHHHHHHHHHTT-TT--EEEEESSB--SB--TTTS-HHHHHHT-EEEEE-SSSS--EEE-TTT-BEEETTSSSBPPHHHHHHHHHHHHHHH-

Foldseek 3Di:
DDDDDPPPPPPPADAEDEQPLFFDAFDPLWTQTPVRDIDAAGLNYAEYEDEHVQQLEEDDLRRVLSVQSRHLSHLRHQEYEYERYHYDQFHQLVSRDVSCVVNVRWYWYDNYPPPWIWTQPSRHRFTDTPVNPDGQDPVNSVVVNVVSVVVRD

Sequence (153 aa):
MLIGSYVTFLQIPIFHLELLQSFS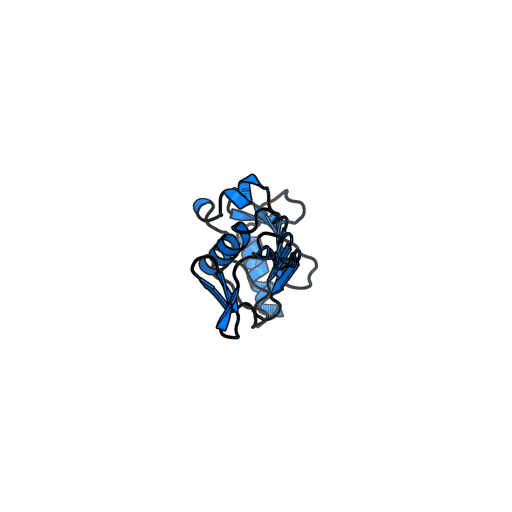KADAGNIILCSGLQLSCPVSLKKLSIDTYEEGRELTETEVVGILMFAQHSQRLEKLMFLFCLLPQSIAAEDIPSILKSRKVKVTWLPYDSGKIYDLNLESGRWMYDDRTLDVTDAVYSKEVSEFREVWQ